Protein AF-A0A5Q0TPZ2-F1 (afdb_monomer_lite)

Structure (mmCIF, N/CA/C/O backbone):
data_AF-A0A5Q0TPZ2-F1
#
_entry.id   AF-A0A5Q0TPZ2-F1
#
loop_
_atom_site.group_PDB
_atom_site.id
_atom_site.type_symbol
_atom_site.label_atom_id
_atom_site.label_alt_id
_atom_site.label_comp_id
_atom_site.label_asym_id
_atom_site.label_entity_id
_atom_site.label_seq_id
_atom_site.pdbx_PDB_ins_code
_atom_site.Cartn_x
_atom_site.Cartn_y
_atom_site.Cartn_z
_atom_site.occupancy
_atom_site.B_iso_or_equiv
_atom_site.auth_seq_id
_atom_site.auth_comp_id
_atom_site.auth_asym_id
_atom_site.auth_atom_id
_atom_site.pdbx_PDB_model_num
ATOM 1 N N . MET A 1 1 ? -7.819 -16.135 11.100 1.00 39.69 1 MET A N 1
ATOM 2 C CA . MET A 1 1 ? -8.576 -15.811 9.875 1.00 39.69 1 MET A CA 1
ATOM 3 C C . MET A 1 1 ? -8.046 -14.478 9.386 1.00 39.69 1 MET A C 1
ATOM 5 O O . MET A 1 1 ? -8.177 -13.501 10.110 1.00 39.69 1 MET A O 1
ATOM 9 N N . VAL A 1 2 ? -7.329 -14.489 8.266 1.00 36.94 2 VAL A N 1
ATOM 10 C CA . VAL A 1 2 ? -6.719 -13.312 7.634 1.00 36.94 2 VAL A CA 1
ATOM 11 C C . VAL A 1 2 ? -7.562 -12.997 6.406 1.00 36.94 2 VAL A C 1
ATOM 13 O O . VAL A 1 2 ? -7.898 -13.921 5.666 1.00 36.94 2 VAL A O 1
ATOM 16 N N . THR A 1 3 ? -7.930 -11.733 6.218 1.00 39.34 3 THR A N 1
ATOM 17 C CA . THR A 1 3 ? -8.768 -11.300 5.095 1.00 39.34 3 THR A CA 1
ATOM 18 C C . THR A 1 3 ? -8.009 -10.240 4.309 1.00 39.34 3 THR A C 1
ATOM 20 O O . THR A 1 3 ? -7.680 -9.191 4.861 1.00 39.34 3 THR A O 1
ATOM 23 N N . ILE A 1 4 ? -7.736 -10.526 3.037 1.00 44.97 4 ILE A N 1
ATOM 24 C CA . ILE A 1 4 ? -7.199 -9.566 2.067 1.00 44.97 4 ILE A CA 1
ATOM 25 C C . ILE A 1 4 ? -8.404 -8.934 1.366 1.00 44.97 4 ILE A C 1
ATOM 27 O O . ILE A 1 4 ? -9.312 -9.652 0.944 1.00 44.97 4 ILE A O 1
ATOM 31 N N . LEU A 1 5 ? -8.451 -7.605 1.319 1.00 46.56 5 LEU A N 1
ATOM 32 C CA . LEU A 1 5 ? -9.522 -6.848 0.673 1.00 46.56 5 LEU A CA 1
ATOM 33 C C . LEU A 1 5 ? -8.916 -5.977 -0.425 1.00 46.56 5 LEU A C 1
ATOM 35 O O . LEU A 1 5 ? -8.008 -5.194 -0.157 1.00 46.56 5 LEU A O 1
ATOM 39 N N . GLU A 1 6 ? -9.456 -6.081 -1.633 1.00 40.62 6 GLU A N 1
ATOM 40 C CA . GLU A 1 6 ? -9.180 -5.147 -2.721 1.00 40.62 6 GLU A CA 1
ATOM 41 C C . GLU A 1 6 ? -9.975 -3.857 -2.464 1.00 40.62 6 GLU A C 1
ATOM 43 O O . GLU A 1 6 ? -11.199 -3.886 -2.278 1.00 40.62 6 GLU A O 1
ATOM 48 N N . LEU A 1 7 ? -9.285 -2.720 -2.358 1.00 42.84 7 LEU A N 1
ATOM 49 C CA . LEU A 1 7 ? -9.897 -1.464 -1.930 1.00 42.84 7 LEU A CA 1
ATOM 50 C C . LEU A 1 7 ? -10.165 -0.567 -3.139 1.00 42.84 7 LEU A C 1
ATOM 52 O O . LEU A 1 7 ? -9.405 0.342 -3.449 1.00 42.84 7 LEU A O 1
ATOM 56 N N . VAL A 1 8 ? -11.304 -0.789 -3.796 1.00 37.25 8 VAL A N 1
ATOM 57 C CA . VAL A 1 8 ? -11.789 0.099 -4.860 1.00 37.25 8 VAL A CA 1
ATOM 58 C C . VAL A 1 8 ? -12.251 1.424 -4.239 1.00 37.25 8 VAL A C 1
ATOM 60 O O . VAL A 1 8 ? -13.393 1.559 -3.788 1.00 37.25 8 VAL A O 1
ATOM 63 N N . VAL A 1 9 ? -11.381 2.439 -4.216 1.00 39.09 9 VAL A N 1
ATOM 64 C CA . VAL A 1 9 ? -11.763 3.811 -3.839 1.00 39.09 9 VAL A CA 1
ATOM 65 C C . VAL A 1 9 ? -12.557 4.427 -4.991 1.00 39.09 9 VAL A C 1
ATOM 67 O O . VAL A 1 9 ? -12.039 5.161 -5.831 1.00 39.09 9 VAL A O 1
ATOM 70 N N . ARG A 1 10 ? -13.862 4.138 -5.052 1.00 33.19 10 ARG A N 1
ATOM 71 C CA . ARG A 1 10 ? -14.763 4.869 -5.949 1.00 33.19 10 ARG A CA 1
ATOM 72 C C . ARG A 1 10 ? -14.793 6.338 -5.543 1.00 33.19 10 ARG A C 1
ATOM 74 O O . ARG A 1 10 ? -15.030 6.684 -4.387 1.00 33.19 10 ARG A O 1
ATOM 81 N N . ARG A 1 11 ? -14.612 7.211 -6.533 1.00 34.47 11 ARG A N 1
ATOM 82 C CA . ARG A 1 11 ? -14.741 8.670 -6.441 1.00 34.47 11 ARG A CA 1
ATOM 83 C C . ARG A 1 11 ? -16.215 9.068 -6.229 1.00 34.47 11 ARG A C 1
ATOM 85 O O . ARG A 1 11 ? -16.802 9.762 -7.050 1.00 34.47 11 ARG A O 1
ATOM 92 N N . GLU A 1 12 ? -16.841 8.628 -5.140 1.00 35.38 12 GLU A N 1
ATO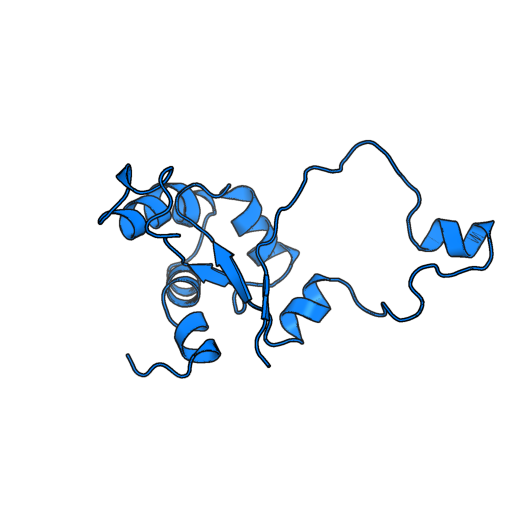M 93 C CA . GLU A 1 12 ? -18.196 9.033 -4.745 1.00 35.38 12 GLU A CA 1
ATOM 94 C C . GLU A 1 12 ? -18.148 10.398 -4.051 1.00 35.38 12 GLU A C 1
ATOM 96 O O . GLU A 1 12 ? -18.298 10.524 -2.840 1.00 35.38 12 GLU A O 1
ATOM 101 N N . SER A 1 13 ? -17.886 11.459 -4.814 1.00 34.81 13 SER A N 1
ATOM 102 C CA . SER A 1 13 ? -17.834 12.821 -4.268 1.00 34.81 13 SER A CA 1
ATOM 103 C C . SER A 1 13 ? -18.999 13.715 -4.686 1.00 34.81 13 SER A C 1
ATOM 105 O O . SER A 1 13 ? -18.905 14.929 -4.500 1.00 34.81 13 SER A O 1
ATOM 107 N N . ARG A 1 14 ? -20.113 13.178 -5.219 1.00 34.28 14 ARG A N 1
ATOM 108 C CA . ARG A 1 14 ? -21.220 14.049 -5.672 1.00 34.28 14 ARG A CA 1
ATOM 109 C C . ARG A 1 14 ? -22.656 13.729 -5.254 1.00 34.28 14 ARG A C 1
ATOM 111 O O . ARG A 1 14 ? -23.411 14.690 -5.174 1.00 34.28 14 ARG A O 1
ATOM 118 N N . GLU A 1 15 ? -23.055 12.512 -4.881 1.00 36.91 15 GLU A N 1
ATOM 119 C CA . GLU A 1 15 ? -24.495 12.243 -4.663 1.00 36.91 15 GLU A CA 1
ATOM 120 C C . GLU A 1 15 ? -24.801 11.312 -3.478 1.00 36.91 15 GLU A C 1
ATOM 122 O O . GLU A 1 15 ? -25.185 10.167 -3.660 1.00 36.91 15 GLU A O 1
ATOM 127 N N . ASN A 1 16 ? -24.631 11.807 -2.245 1.00 41.28 16 ASN A N 1
ATOM 128 C CA . ASN A 1 16 ? -25.581 11.637 -1.125 1.00 41.28 16 ASN A CA 1
ATOM 129 C C . ASN A 1 16 ? -24.961 12.153 0.182 1.00 41.28 16 ASN A C 1
ATOM 131 O O . ASN A 1 16 ? -24.250 11.452 0.899 1.00 41.28 16 ASN A O 1
ATOM 135 N N . LYS A 1 17 ? -25.254 13.412 0.519 1.00 41.22 17 LYS A N 1
ATOM 136 C CA . LYS A 1 17 ? -24.828 14.062 1.770 1.00 41.22 17 LYS A CA 1
ATOM 137 C C . LYS A 1 17 ? -25.752 13.725 2.946 1.00 41.22 17 LYS A C 1
ATOM 139 O O . LYS A 1 17 ? -26.201 14.624 3.651 1.00 41.22 17 LYS A O 1
ATOM 144 N N . LEU A 1 18 ? -26.021 12.451 3.197 1.00 48.06 18 LEU A N 1
ATOM 145 C CA . LEU A 1 18 ? -26.577 12.042 4.486 1.00 48.06 18 LEU A CA 1
ATOM 146 C C . LEU A 1 18 ? -25.486 11.296 5.250 1.00 48.06 18 LEU A C 1
ATOM 148 O O . LEU A 1 18 ? -25.293 10.094 5.092 1.00 48.06 18 LEU A O 1
ATOM 152 N N . ASN A 1 19 ? -24.708 12.035 6.045 1.00 60.97 19 ASN A N 1
ATOM 153 C CA . ASN A 1 19 ? -23.729 11.421 6.939 1.00 60.97 19 ASN A CA 1
ATOM 154 C C . ASN A 1 19 ? -24.453 10.783 8.148 1.00 60.97 19 ASN A C 1
ATOM 156 O O . ASN A 1 19 ? -25.600 11.114 8.450 1.00 60.97 19 ASN A O 1
ATOM 160 N N . LYS A 1 20 ? -23.781 9.900 8.890 1.00 58.47 20 LYS A N 1
ATOM 161 C CA . LYS A 1 20 ? -24.321 9.245 10.100 1.00 58.47 20 LYS A CA 1
ATOM 162 C C . LYS A 1 20 ? -24.963 10.220 11.109 1.00 58.47 20 LYS A C 1
ATOM 164 O O . LYS A 1 20 ? -25.961 9.880 11.737 1.00 58.47 20 LYS A O 1
ATOM 169 N N . LYS A 1 21 ? -24.430 11.444 11.219 1.00 57.25 21 LYS A N 1
ATOM 170 C CA . LYS A 1 21 ? -24.964 12.517 12.074 1.00 57.25 21 LYS A CA 1
ATOM 171 C C . LYS A 1 21 ? -26.365 12.952 11.624 1.00 57.25 21 LYS A C 1
ATOM 173 O O . LYS A 1 21 ? -27.242 13.085 12.463 1.00 57.25 21 LYS A O 1
ATOM 178 N N . SER A 1 22 ? -26.605 13.063 10.317 1.00 59.38 22 SER A N 1
ATOM 179 C CA . SER A 1 22 ? -27.918 13.438 9.770 1.00 59.38 22 SER A CA 1
ATOM 180 C C . SER A 1 22 ? -29.017 12.396 10.021 1.00 59.38 22 SER A C 1
ATOM 182 O O . SER A 1 22 ? -30.140 12.772 10.336 1.00 59.38 22 SER A O 1
ATOM 184 N N . TYR A 1 23 ? -28.709 11.094 9.964 1.00 58.75 23 TYR A N 1
ATOM 185 C CA . TYR A 1 23 ? -29.684 10.037 10.277 1.00 58.75 23 TYR A CA 1
ATOM 186 C C . TYR A 1 23 ? -30.070 10.030 11.761 1.00 58.75 23 TYR A C 1
ATOM 188 O O . TYR A 1 23 ? -31.249 9.925 12.098 1.00 58.75 23 TYR A O 1
ATOM 196 N N . LEU A 1 24 ? -29.083 10.211 12.641 1.00 58.97 24 LEU A N 1
ATOM 197 C CA . LEU A 1 24 ? -29.306 10.324 14.081 1.00 58.97 24 LEU A CA 1
ATOM 198 C C . LEU A 1 24 ? -30.105 11.581 14.447 1.00 58.97 24 LEU A C 1
ATOM 200 O O . LEU A 1 24 ? -31.014 11.497 15.266 1.00 58.97 24 LEU A O 1
ATOM 204 N N . GLU A 1 25 ? -29.799 12.724 13.831 1.00 61.06 25 GLU A N 1
ATOM 205 C CA . GLU A 1 25 ? -30.474 13.999 14.110 1.00 61.06 25 GLU A CA 1
ATOM 206 C C . GLU A 1 25 ? -31.905 14.054 13.558 1.00 61.06 25 GLU A C 1
ATOM 208 O O . GLU A 1 25 ? -32.782 14.613 14.210 1.00 61.06 25 GLU A O 1
ATOM 213 N N . VAL A 1 26 ? -32.156 13.480 12.375 1.00 67.31 26 VAL A N 1
ATOM 214 C CA . VAL A 1 26 ? -33.461 13.581 11.696 1.00 67.31 26 VAL A CA 1
ATOM 215 C C . VAL A 1 26 ? -34.398 12.430 12.056 1.00 67.31 26 VAL A C 1
ATOM 217 O O . VAL A 1 26 ? -35.598 12.64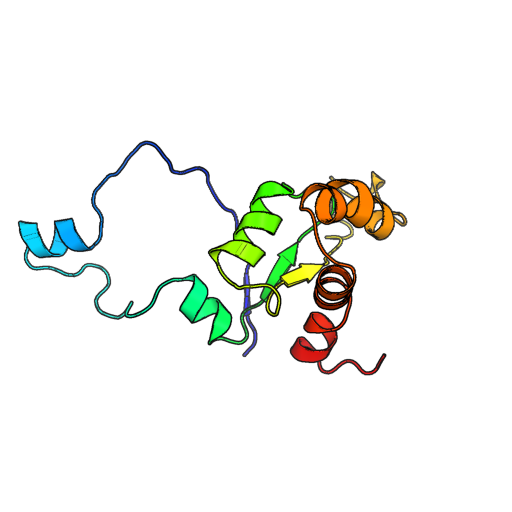4 12.200 1.00 67.31 26 VAL A O 1
ATOM 220 N N . LEU A 1 27 ? -33.875 11.208 12.189 1.00 69.44 27 LEU A N 1
ATOM 221 C CA . LEU A 1 27 ? -34.691 10.003 12.371 1.00 69.44 27 LEU A CA 1
ATOM 222 C C . LEU A 1 27 ? -34.514 9.354 13.747 1.00 69.44 27 LEU A C 1
ATOM 224 O O . LEU A 1 27 ? -35.259 8.435 14.071 1.00 69.44 27 LEU A O 1
ATOM 228 N N . GLY A 1 28 ? -33.541 9.793 14.556 1.00 69.25 28 GLY A N 1
ATOM 229 C CA . GLY A 1 28 ? -33.235 9.166 15.847 1.00 69.25 28 GLY A CA 1
ATOM 230 C C . GLY A 1 28 ? -32.664 7.748 15.725 1.00 69.25 28 GLY A C 1
ATOM 231 O O . GLY A 1 28 ? -32.613 7.017 16.712 1.00 69.25 28 GLY A O 1
ATOM 232 N N . ILE A 1 29 ? -32.245 7.344 14.522 1.00 67.00 29 ILE A N 1
ATOM 233 C CA . ILE A 1 29 ? -31.765 5.996 14.207 1.00 67.00 29 ILE A CA 1
ATOM 234 C C . ILE A 1 29 ? -30.307 6.102 13.754 1.00 67.00 29 ILE A C 1
ATOM 236 O O . ILE A 1 29 ? -29.988 6.851 12.832 1.00 67.00 29 ILE A O 1
ATOM 240 N N . ASP A 1 30 ? -29.420 5.324 14.379 1.00 69.88 30 ASP A N 1
ATOM 241 C CA . ASP A 1 30 ? -28.091 5.043 13.831 1.00 69.88 30 ASP A CA 1
ATOM 242 C C . ASP A 1 30 ? -28.211 3.838 12.886 1.00 69.88 30 ASP A C 1
ATOM 244 O O . ASP A 1 30 ? -28.436 2.730 13.376 1.00 69.88 30 ASP A O 1
ATOM 248 N N . PRO A 1 31 ? -28.079 4.006 11.556 1.00 67.38 31 PRO A N 1
ATOM 249 C CA . PRO A 1 31 ? -28.161 2.885 10.619 1.00 67.38 31 PRO A CA 1
ATOM 250 C C . PRO A 1 31 ? -26.999 1.892 10.781 1.00 67.38 31 PRO A C 1
ATOM 252 O O . PRO A 1 31 ? -27.093 0.757 10.322 1.00 67.38 31 PRO A O 1
ATOM 255 N N . TYR A 1 32 ? -25.917 2.288 11.463 1.00 75.25 32 TYR A N 1
ATOM 256 C CA . TYR A 1 32 ? -24.729 1.465 11.680 1.00 75.25 32 TYR A CA 1
ATOM 257 C C . TYR A 1 32 ? -24.316 1.486 13.160 1.00 75.25 32 TYR A C 1
ATOM 259 O O . TYR A 1 32 ? -23.224 1.964 13.499 1.00 75.25 32 TYR A O 1
ATOM 267 N N . PRO A 1 33 ? -25.157 0.957 14.070 1.00 75.25 33 PRO A N 1
ATOM 268 C CA . PRO A 1 33 ? -24.968 1.113 15.511 1.00 75.25 33 PRO A CA 1
ATOM 269 C C . PRO A 1 33 ? -23.725 0.383 16.025 1.00 75.25 33 PRO A C 1
ATOM 271 O O . PRO A 1 33 ? -23.174 0.763 17.058 1.00 75.25 33 PRO A O 1
ATOM 274 N N . TYR A 1 34 ? -23.246 -0.630 15.301 1.00 81.19 34 TYR A N 1
ATOM 275 C CA . TYR A 1 34 ? -22.062 -1.416 15.657 1.00 81.19 34 TYR A CA 1
ATOM 276 C C . TYR A 1 34 ? -20.755 -0.853 15.081 1.00 81.19 34 TYR A C 1
ATOM 278 O O . TYR A 1 34 ? -19.676 -1.252 15.515 1.00 81.19 34 TYR A O 1
ATOM 286 N N . VAL A 1 35 ? -20.829 0.107 14.153 1.00 79.81 35 VAL A N 1
ATOM 287 C CA . VAL A 1 35 ? -19.652 0.787 13.601 1.00 79.81 35 VAL A CA 1
ATOM 288 C C . VAL A 1 35 ? -19.288 1.937 14.536 1.00 79.81 35 VAL A C 1
ATOM 290 O O . VAL A 1 35 ? -19.950 2.982 14.565 1.00 79.81 35 VAL A O 1
ATOM 293 N N . LYS A 1 36 ? -18.263 1.700 15.357 1.00 80.88 36 LYS A N 1
ATOM 294 C CA . LYS A 1 36 ? -17.816 2.605 16.430 1.00 80.88 36 LYS A CA 1
ATOM 295 C C . LYS A 1 36 ? -16.530 3.363 16.102 1.00 80.88 36 LYS A C 1
ATOM 297 O O . LYS A 1 36 ? -16.201 4.301 16.817 1.00 80.88 36 LYS A O 1
ATOM 302 N N . LYS A 1 37 ? -15.820 2.945 15.056 1.00 75.81 37 LYS A N 1
ATOM 303 C CA . LYS A 1 37 ? -14.531 3.488 14.618 1.00 75.81 37 LYS A CA 1
ATOM 304 C C . LYS A 1 37 ? -14.583 3.861 13.135 1.00 75.81 37 LYS A C 1
ATOM 306 O O . LYS A 1 37 ? -15.494 3.434 12.421 1.00 75.81 37 LYS A O 1
ATOM 311 N N . LEU A 1 38 ? -13.617 4.643 12.668 1.00 73.81 38 LEU A N 1
ATOM 312 C CA . LEU A 1 38 ? -13.393 4.879 11.244 1.00 73.81 38 LEU A CA 1
ATOM 313 C C . LEU A 1 38 ? -12.939 3.585 10.554 1.00 73.81 38 LEU A C 1
ATOM 315 O O . LEU A 1 38 ? -12.344 2.707 11.177 1.00 73.81 38 LEU A O 1
ATOM 319 N N . ALA A 1 39 ? -13.184 3.472 9.247 1.00 75.06 39 ALA A N 1
ATOM 320 C CA . ALA A 1 39 ? -12.770 2.298 8.473 1.00 75.06 39 ALA A CA 1
ATOM 321 C C . ALA A 1 39 ? -11.255 2.039 8.576 1.00 75.06 39 ALA A C 1
ATOM 323 O O . ALA A 1 39 ? -10.846 0.910 8.825 1.00 75.06 39 ALA A O 1
ATOM 324 N N . SER A 1 40 ? -10.428 3.087 8.493 1.00 71.88 40 SER A N 1
ATOM 325 C CA . SER A 1 40 ? -8.970 2.990 8.659 1.00 71.88 40 SER A CA 1
ATOM 326 C C . SER A 1 40 ? -8.551 2.479 10.039 1.00 71.88 40 SER A C 1
ATOM 328 O O . SER A 1 40 ? -7.570 1.755 10.156 1.00 71.88 40 SER A O 1
ATOM 330 N N . GLU A 1 41 ? -9.305 2.795 11.092 1.00 78.31 41 GLU A N 1
ATOM 331 C CA . GLU A 1 41 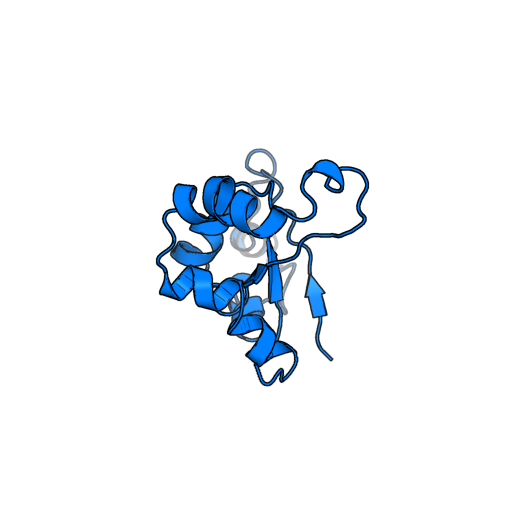? -9.036 2.293 12.443 1.00 78.31 41 GLU A CA 1
ATOM 332 C C . GLU A 1 41 ? -9.376 0.805 12.577 1.00 78.31 41 GLU A C 1
ATOM 334 O O . GLU A 1 41 ? -8.727 0.096 13.342 1.00 78.31 41 GLU A O 1
ATOM 339 N N . TYR A 1 42 ? -10.375 0.315 11.838 1.00 79.94 42 TYR A N 1
ATOM 340 C CA . TYR A 1 42 ? -10.637 -1.121 11.746 1.00 79.94 42 TYR A CA 1
ATOM 341 C C . TYR A 1 42 ? -9.579 -1.843 10.915 1.00 79.94 42 TYR A C 1
ATOM 343 O O . TYR A 1 42 ? -9.180 -2.934 11.307 1.00 79.94 42 TYR A O 1
ATOM 351 N N . ILE A 1 43 ? -9.097 -1.242 9.823 1.00 76.31 43 ILE A N 1
ATOM 352 C CA . ILE A 1 43 ? -8.012 -1.811 9.009 1.00 76.31 43 ILE A CA 1
ATOM 353 C C . ILE A 1 43 ? -6.717 -1.888 9.822 1.00 76.31 43 ILE A C 1
ATOM 355 O O . ILE A 1 43 ? -6.077 -2.925 9.826 1.00 76.31 43 ILE A O 1
ATOM 359 N N . ASN A 1 44 ? -6.377 -0.842 10.578 1.00 78.00 44 ASN A N 1
ATOM 360 C CA . ASN A 1 44 ? -5.195 -0.846 11.443 1.00 78.00 44 ASN A CA 1
ATOM 361 C C . ASN A 1 44 ? -5.314 -1.819 12.629 1.00 78.00 44 ASN A C 1
ATOM 363 O O . ASN A 1 44 ? -4.306 -2.335 13.104 1.00 78.00 44 ASN A O 1
ATOM 367 N N . ALA A 1 45 ? -6.525 -2.038 13.156 1.00 76.19 45 ALA A N 1
ATOM 368 C CA . ALA A 1 45 ? -6.743 -2.904 14.318 1.00 76.19 45 ALA A CA 1
ATOM 369 C C . ALA A 1 45 ? -6.984 -4.378 13.955 1.00 76.19 45 ALA A C 1
ATOM 371 O O . ALA A 1 45 ? -6.749 -5.258 14.782 1.00 76.19 45 ALA A O 1
ATOM 372 N N . GLY A 1 46 ? -7.519 -4.651 12.766 1.00 64.44 46 GLY A N 1
ATOM 373 C CA . GLY A 1 46 ? -7.640 -5.995 12.219 1.00 64.44 46 GLY A CA 1
ATOM 374 C C . GLY A 1 46 ? -6.367 -6.349 11.464 1.00 64.44 46 GLY A C 1
ATOM 375 O O . GLY A 1 46 ? -5.736 -5.478 10.889 1.00 64.44 46 GLY A O 1
ATOM 376 N N . ASN A 1 47 ? -5.988 -7.623 11.408 1.00 71.56 47 ASN A N 1
ATOM 377 C CA . ASN A 1 47 ? -4.950 -8.090 10.477 1.00 71.56 47 ASN A CA 1
ATOM 378 C C . ASN A 1 47 ? -5.476 -8.035 9.026 1.00 71.56 47 ASN A C 1
ATOM 380 O O . ASN A 1 47 ? -5.615 -9.067 8.369 1.00 71.56 47 ASN A O 1
ATOM 384 N N . ILE A 1 48 ? -5.870 -6.847 8.574 1.00 83.81 48 ILE A N 1
ATOM 385 C CA . ILE A 1 48 ? -6.423 -6.557 7.261 1.00 83.81 48 ILE A CA 1
ATOM 386 C C . ILE A 1 48 ? -5.327 -5.850 6.485 1.00 83.81 48 ILE A C 1
ATOM 388 O O . ILE A 1 48 ? -4.804 -4.828 6.928 1.00 83.81 48 ILE A O 1
ATOM 392 N N . PHE A 1 49 ? -4.998 -6.411 5.332 1.00 89.62 49 PHE A N 1
ATOM 393 C CA . PHE A 1 49 ? -4.010 -5.858 4.424 1.00 89.62 49 PHE A CA 1
ATOM 394 C C . PHE A 1 49 ? -4.672 -5.569 3.082 1.00 89.62 49 PHE A C 1
ATOM 396 O O . PHE A 1 49 ? -5.609 -6.266 2.678 1.00 89.62 49 PHE A O 1
ATOM 403 N N . ILE A 1 50 ? -4.179 -4.530 2.423 1.00 89.56 50 ILE A N 1
ATOM 404 C CA . ILE A 1 50 ? -4.585 -4.112 1.087 1.00 89.56 50 ILE A CA 1
ATOM 405 C C . ILE A 1 50 ? -3.406 -4.281 0.140 1.00 89.56 50 ILE A C 1
ATOM 407 O O . ILE A 1 50 ? -2.257 -4.075 0.535 1.00 89.56 50 ILE A O 1
ATOM 411 N N . THR A 1 51 ? -3.687 -4.674 -1.093 1.00 92.62 51 THR A N 1
ATOM 412 C CA . THR A 1 51 ? -2.681 -4.748 -2.148 1.00 92.62 51 THR A CA 1
ATOM 413 C C . THR A 1 51 ? -2.589 -3.420 -2.892 1.00 92.62 51 THR A C 1
ATOM 415 O O . THR A 1 51 ? -3.545 -2.646 -2.913 1.00 92.62 51 THR A O 1
ATOM 418 N N . VAL A 1 52 ? -1.410 -3.149 -3.441 1.00 93.00 52 VAL A N 1
ATOM 419 C CA . VAL A 1 52 ? -1.148 -2.084 -4.407 1.00 93.00 52 VAL A CA 1
ATOM 420 C C . VAL A 1 52 ? -0.397 -2.678 -5.590 1.00 93.00 52 VAL A C 1
ATOM 422 O O . VAL A 1 52 ? 0.470 -3.541 -5.401 1.00 93.00 52 VAL A O 1
ATOM 425 N N . GLU A 1 53 ? -0.731 -2.215 -6.785 1.00 91.06 53 GLU A N 1
ATOM 426 C CA . GLU A 1 53 ? -0.270 -2.776 -8.052 1.00 91.06 53 GLU A CA 1
ATOM 427 C C . GLU A 1 53 ? 0.478 -1.739 -8.899 1.00 91.06 53 GLU A C 1
ATOM 429 O O . GLU A 1 53 ? 0.734 -0.607 -8.482 1.00 91.06 53 GLU A O 1
ATOM 434 N N . THR A 1 54 ? 0.931 -2.155 -10.080 1.00 89.88 54 THR A N 1
ATOM 435 C CA . THR A 1 54 ? 1.816 -1.371 -10.955 1.00 89.88 54 THR A CA 1
ATOM 436 C C . THR A 1 54 ? 1.170 -0.169 -11.638 1.00 89.88 54 THR A C 1
ATOM 438 O O . THR A 1 54 ? 1.886 0.735 -12.078 1.00 89.88 54 THR A O 1
ATOM 441 N N . ASP A 1 55 ? -0.151 -0.158 -11.756 1.00 86.81 55 ASP A N 1
ATOM 442 C CA . ASP A 1 55 ? -0.943 0.858 -12.452 1.00 86.81 55 ASP A CA 1
ATOM 443 C C . ASP A 1 55 ? -1.863 1.654 -11.509 1.00 86.81 55 ASP A C 1
ATOM 445 O O . ASP A 1 55 ? -2.630 2.510 -11.961 1.00 86.81 55 ASP A O 1
ATOM 449 N N . ASP A 1 56 ? -1.740 1.429 -10.198 1.00 90.00 56 ASP A N 1
ATOM 450 C CA . ASP A 1 56 ? -2.491 2.154 -9.181 1.00 90.00 56 ASP A CA 1
ATOM 451 C C . ASP A 1 56 ? -2.161 3.653 -9.159 1.00 90.00 56 ASP A C 1
ATOM 453 O O . ASP A 1 56 ? -1.024 4.089 -9.360 1.00 90.00 56 ASP A O 1
ATOM 457 N N . ASP A 1 57 ? -3.170 4.469 -8.841 1.00 92.88 57 ASP A N 1
ATOM 458 C CA . ASP A 1 57 ? -3.015 5.922 -8.752 1.00 92.88 57 ASP A CA 1
ATOM 459 C C . ASP A 1 57 ? -2.086 6.299 -7.571 1.00 92.88 57 ASP A C 1
ATOM 461 O O . ASP A 1 57 ? -2.422 6.047 -6.402 1.00 92.88 57 ASP A O 1
ATOM 465 N N . PRO A 1 58 ? -0.948 6.976 -7.823 1.00 94.31 58 PRO A N 1
ATOM 466 C CA . PRO A 1 58 ? -0.015 7.392 -6.776 1.00 94.31 58 PRO A CA 1
ATOM 467 C C . PRO A 1 58 ? -0.655 8.270 -5.693 1.00 94.31 58 PRO A C 1
ATOM 469 O O . PRO A 1 58 ? -0.224 8.254 -4.534 1.00 94.31 58 PRO A O 1
ATOM 472 N N . ASP A 1 59 ? -1.683 9.052 -6.039 1.00 92.94 59 ASP A N 1
ATOM 473 C CA . ASP A 1 59 ? -2.383 9.905 -5.080 1.00 92.94 59 ASP A CA 1
ATOM 474 C C . ASP A 1 59 ? -3.211 9.081 -4.083 1.00 92.94 59 ASP A C 1
ATOM 476 O O . ASP A 1 59 ? -3.336 9.481 -2.918 1.00 92.94 59 ASP A O 1
ATOM 480 N N . LEU A 1 60 ? -3.727 7.913 -4.489 1.00 90.56 60 LEU A N 1
ATOM 481 C CA . LEU A 1 60 ? -4.417 6.986 -3.587 1.00 90.56 60 LEU A CA 1
ATOM 482 C C . LEU A 1 60 ? -3.441 6.367 -2.589 1.00 90.56 60 LEU A C 1
ATOM 484 O O . LEU A 1 60 ? -3.724 6.356 -1.388 1.00 90.56 60 LEU A O 1
ATOM 488 N N . LEU A 1 61 ? -2.265 5.939 -3.052 1.00 94.12 61 LEU A N 1
ATOM 489 C CA . LEU A 1 61 ? -1.230 5.403 -2.169 1.00 94.12 61 LEU A CA 1
ATOM 490 C C . LEU A 1 61 ? -0.748 6.464 -1.168 1.00 94.12 61 LEU A C 1
ATOM 492 O O . LEU A 1 61 ? -0.649 6.211 0.039 1.00 94.12 61 LEU A O 1
ATOM 496 N N . ARG A 1 62 ? -0.544 7.702 -1.640 1.00 93.94 62 ARG A N 1
ATOM 497 C CA . ARG A 1 62 ? -0.194 8.844 -0.785 1.00 93.94 62 ARG A CA 1
ATOM 498 C C . ARG A 1 62 ? -1.281 9.134 0.252 1.00 93.94 62 ARG A C 1
ATOM 500 O O . ARG A 1 62 ? -0.960 9.429 1.406 1.00 93.94 62 ARG A O 1
ATOM 507 N N . LEU A 1 63 ? -2.559 9.064 -0.129 1.00 91.75 63 LEU A N 1
ATOM 508 C CA . LEU A 1 63 ? -3.694 9.224 0.784 1.00 91.75 63 LEU A CA 1
ATOM 509 C C . LEU A 1 63 ? -3.708 8.118 1.851 1.00 91.75 63 LEU A C 1
ATOM 511 O O . LEU A 1 63 ? -3.834 8.421 3.040 1.00 91.75 63 LEU A O 1
ATOM 515 N N . ALA A 1 64 ? -3.555 6.856 1.444 1.00 90.12 64 ALA A N 1
ATOM 516 C CA . ALA A 1 64 ? -3.579 5.704 2.342 1.00 90.12 64 ALA A CA 1
ATOM 517 C C . ALA A 1 64 ? -2.504 5.810 3.434 1.00 90.12 64 ALA A C 1
ATOM 519 O O . ALA A 1 64 ? -2.782 5.613 4.619 1.00 90.12 64 ALA A O 1
ATOM 520 N N . ILE A 1 65 ? -1.294 6.219 3.058 1.00 91.06 65 ILE A N 1
ATOM 521 C CA . ILE A 1 65 ? -0.184 6.379 3.997 1.00 91.06 65 ILE A CA 1
ATOM 522 C C . ILE A 1 65 ? -0.373 7.630 4.860 1.00 91.06 65 ILE A C 1
ATOM 524 O O . ILE A 1 65 ? -0.432 7.534 6.083 1.00 91.06 65 ILE A O 1
ATOM 528 N N . ASN A 1 66 ? -0.537 8.806 4.249 1.00 89.31 66 ASN A N 1
ATOM 529 C CA . ASN A 1 66 ? -0.444 10.072 4.984 1.00 89.31 66 ASN A CA 1
ATOM 530 C C . ASN A 1 66 ? -1.732 10.477 5.709 1.00 89.31 66 ASN A C 1
ATOM 532 O O . ASN A 1 66 ? -1.683 11.247 6.669 1.00 89.31 66 ASN A O 1
ATOM 536 N N . LYS A 1 67 ? -2.899 10.038 5.225 1.00 86.00 67 LYS A N 1
ATOM 537 C CA . LYS A 1 67 ? -4.199 10.396 5.816 1.00 86.00 67 LYS A CA 1
ATOM 538 C C . LYS A 1 67 ? -4.831 9.252 6.585 1.00 86.00 67 LYS A C 1
ATOM 540 O O . LYS A 1 67 ? -5.485 9.518 7.590 1.00 86.00 67 LYS A O 1
ATOM 545 N N . LEU A 1 68 ? -4.661 8.016 6.122 1.00 84.94 68 LEU A N 1
ATOM 546 C CA . LEU A 1 68 ? -5.284 6.849 6.747 1.00 84.94 68 LEU A CA 1
ATOM 547 C C . LEU A 1 68 ? -4.324 6.068 7.656 1.00 84.94 68 LEU A C 1
ATOM 549 O O . LEU A 1 68 ? -4.791 5.215 8.409 1.00 84.94 68 LEU A O 1
ATOM 553 N N . ASN A 1 69 ? -3.028 6.406 7.646 1.00 89.56 69 ASN A N 1
ATOM 554 C CA . ASN A 1 69 ? -1.991 5.771 8.460 1.00 89.56 69 ASN A CA 1
ATOM 555 C C . ASN A 1 69 ? -1.947 4.247 8.256 1.00 89.56 69 ASN A C 1
ATOM 557 O O . ASN A 1 69 ? -1.916 3.499 9.228 1.00 89.56 69 ASN A O 1
ATOM 561 N N . LEU A 1 70 ? -2.005 3.801 6.995 1.00 90.81 70 LEU A N 1
ATOM 562 C CA . LEU A 1 70 ? -2.071 2.383 6.611 1.00 90.81 70 LEU A CA 1
ATOM 563 C C . LEU A 1 70 ? -0.727 1.810 6.135 1.00 90.81 70 LEU A C 1
ATOM 565 O O . LEU A 1 70 ? -0.695 0.748 5.526 1.00 90.81 70 LEU A O 1
ATOM 569 N N . GLU A 1 71 ? 0.400 2.482 6.384 1.00 93.19 71 GLU A N 1
ATOM 570 C CA . GLU A 1 71 ? 1.707 2.056 5.849 1.00 93.19 71 GLU A CA 1
ATOM 571 C C . GLU A 1 71 ? 2.145 0.639 6.264 1.00 93.19 71 GLU A C 1
ATOM 573 O O . GLU A 1 71 ? 2.921 0.013 5.547 1.00 93.19 71 GLU A O 1
ATOM 578 N N . ASN A 1 72 ? 1.640 0.117 7.387 1.00 93.00 72 ASN A N 1
ATOM 579 C CA . ASN A 1 72 ? 1.942 -1.237 7.873 1.00 93.00 72 ASN A CA 1
ATOM 580 C C . ASN A 1 72 ? 0.923 -2.288 7.390 1.00 93.00 72 ASN A C 1
ATOM 582 O O . ASN A 1 72 ? 0.961 -3.435 7.822 1.00 93.00 72 ASN A O 1
ATOM 586 N N . ASN A 1 73 ? -0.018 -1.890 6.531 1.00 93.31 73 ASN A N 1
ATOM 587 C CA . ASN A 1 73 ? -1.134 -2.709 6.064 1.00 93.31 73 ASN A CA 1
ATOM 588 C C . ASN A 1 73 ? -1.193 -2.779 4.529 1.00 93.31 73 ASN A C 1
ATOM 590 O O . ASN A 1 73 ? -2.169 -3.281 3.984 1.00 93.31 73 ASN A O 1
ATOM 594 N N . ILE A 1 74 ? -0.179 -2.268 3.826 1.00 93.88 74 ILE A N 1
ATOM 595 C CA . ILE A 1 74 ? -0.127 -2.238 2.357 1.00 93.88 74 ILE A CA 1
ATOM 596 C C . ILE A 1 74 ? 0.907 -3.251 1.865 1.00 93.88 74 ILE A C 1
ATOM 598 O O . ILE A 1 74 ? 2.034 -3.270 2.352 1.00 93.88 74 ILE A O 1
ATOM 602 N N . LEU A 1 75 ? 0.539 -4.074 0.893 1.00 95.00 75 LEU A N 1
ATOM 603 C CA . LEU A 1 75 ? 1.394 -5.077 0.263 1.00 95.00 75 LEU A CA 1
ATOM 604 C C . LEU A 1 75 ? 1.509 -4.769 -1.221 1.00 95.00 75 LEU A C 1
ATOM 606 O O . LEU A 1 75 ? 0.516 -4.411 -1.841 1.00 95.00 75 LEU A O 1
ATOM 610 N N . PHE A 1 76 ? 2.680 -4.966 -1.810 1.00 94.69 76 PHE A N 1
ATOM 611 C CA . PHE A 1 76 ? 2.772 -4.995 -3.264 1.00 94.69 76 PHE A CA 1
ATOM 612 C C . PHE A 1 76 ? 2.292 -6.342 -3.813 1.00 94.69 76 PHE A C 1
ATOM 614 O O . PHE A 1 76 ? 2.664 -7.397 -3.291 1.00 94.69 76 PHE A O 1
ATOM 621 N N . ALA A 1 77 ? 1.496 -6.303 -4.876 1.00 91.56 77 ALA A N 1
ATOM 622 C CA . ALA A 1 77 ? 1.100 -7.468 -5.652 1.00 91.56 77 ALA A CA 1
ATOM 623 C C . ALA A 1 77 ? 1.259 -7.171 -7.148 1.00 91.56 77 ALA A C 1
ATOM 625 O O . ALA A 1 77 ? 1.197 -6.024 -7.575 1.00 91.56 77 ALA A O 1
ATOM 626 N N . THR A 1 78 ? 1.499 -8.210 -7.945 1.00 88.62 78 THR A N 1
ATOM 627 C CA . THR A 1 78 ? 1.638 -8.078 -9.406 1.00 88.62 78 THR A CA 1
ATOM 628 C C . THR A 1 78 ? 0.374 -8.458 -10.170 1.00 88.62 78 THR A C 1
ATOM 630 O O . THR A 1 78 ? 0.393 -8.402 -11.394 1.00 88.62 78 THR A O 1
ATOM 633 N N . ASP A 1 79 ? -0.632 -8.979 -9.462 1.00 85.50 79 ASP A N 1
ATOM 634 C CA . ASP A 1 79 ? -1.817 -9.663 -9.997 1.00 85.50 79 ASP A CA 1
ATOM 635 C C . ASP A 1 79 ? -1.531 -10.627 -11.167 1.00 85.50 79 ASP A C 1
ATOM 637 O O . ASP A 1 79 ? -2.323 -10.827 -12.080 1.00 85.50 79 ASP A O 1
ATOM 641 N N . TYR A 1 80 ? -0.358 -11.265 -11.187 1.00 82.81 80 TYR A N 1
ATOM 642 C CA . TYR A 1 80 ? -0.014 -12.181 -12.274 1.00 82.81 80 TYR A CA 1
ATOM 643 C C . TYR A 1 80 ? -0.873 -13.461 -12.202 1.00 82.81 80 TYR A C 1
ATOM 645 O O . TYR A 1 80 ? -0.930 -14.079 -11.133 1.00 82.81 80 TYR A O 1
ATOM 653 N N . PRO A 1 81 ? -1.453 -13.962 -13.317 1.00 83.31 81 PRO A N 1
ATOM 654 C CA . PRO A 1 81 ? -1.257 -13.560 -14.716 1.00 83.31 81 PRO A CA 1
ATOM 655 C C . PRO A 1 81 ? -2.444 -12.778 -15.307 1.00 83.31 81 PRO A C 1
ATOM 657 O O . PRO A 1 81 ? -2.929 -13.123 -16.391 1.00 83.31 81 PRO A O 1
ATOM 660 N N . HIS A 1 82 ? -2.964 -11.772 -14.608 1.00 81.25 82 HIS A N 1
ATOM 661 C CA . HIS A 1 82 ? -4.062 -10.963 -15.114 1.00 81.25 82 HIS A CA 1
ATOM 662 C C . HIS A 1 82 ? -3.701 -10.366 -16.485 1.00 81.25 82 HIS A C 1
ATOM 664 O O . HIS A 1 82 ? -2.603 -9.855 -16.712 1.00 81.25 82 HIS A O 1
ATOM 670 N N . ILE A 1 83 ? -4.606 -10.528 -17.458 1.00 73.50 83 ILE A N 1
ATOM 671 C CA . ILE A 1 83 ? -4.300 -10.302 -18.884 1.00 73.50 83 ILE A CA 1
ATOM 672 C C . ILE A 1 83 ? -3.934 -8.838 -19.151 1.00 73.50 83 ILE A C 1
ATOM 674 O O . ILE A 1 83 ? -3.160 -8.571 -20.069 1.00 73.50 83 ILE A O 1
ATOM 678 N N . ALA A 1 84 ? -4.473 -7.905 -18.362 1.00 73.56 84 ALA A N 1
ATOM 679 C CA . ALA A 1 84 ? -4.150 -6.487 -18.488 1.00 73.56 84 ALA A CA 1
ATOM 680 C C . ALA A 1 84 ? -2.684 -6.182 -18.118 1.00 73.56 84 ALA A C 1
ATOM 682 O O . ALA A 1 84 ? -2.096 -5.276 -18.704 1.00 73.56 84 ALA A O 1
ATOM 683 N N . ASP A 1 85 ? -2.079 -6.996 -17.249 1.00 68.75 85 ASP A N 1
ATOM 684 C CA . ASP A 1 85 ? -0.807 -6.691 -16.579 1.00 68.75 85 ASP A CA 1
ATOM 685 C C . ASP A 1 85 ? 0.338 -7.607 -17.012 1.00 68.75 85 ASP A C 1
ATOM 687 O O . ASP A 1 85 ? 1.501 -7.401 -16.655 1.00 68.75 85 ASP A O 1
ATOM 691 N N . ILE A 1 86 ? 0.041 -8.596 -17.860 1.00 77.06 86 ILE A N 1
ATOM 692 C CA . ILE A 1 86 ? 1.033 -9.540 -18.383 1.00 77.06 86 ILE A CA 1
ATOM 693 C C . ILE A 1 86 ? 2.163 -8.845 -19.156 1.00 77.06 86 ILE A C 1
ATOM 695 O O . ILE A 1 86 ? 3.278 -9.361 -19.204 1.00 77.06 86 ILE A O 1
ATOM 699 N N . SER A 1 87 ? 1.904 -7.668 -19.739 1.00 79.38 87 SER A N 1
ATOM 700 C CA . SER A 1 87 ? 2.912 -6.876 -20.454 1.00 79.38 87 SER A CA 1
ATOM 701 C C . SER A 1 87 ? 3.976 -6.271 -19.544 1.00 79.38 87 SER A C 1
ATOM 703 O O . SER A 1 87 ? 5.036 -5.893 -20.034 1.00 79.38 87 SER A O 1
ATOM 705 N N . TYR A 1 88 ? 3.697 -6.159 -18.246 1.00 79.19 88 TYR A N 1
ATOM 706 C CA . TYR A 1 88 ? 4.627 -5.610 -17.265 1.00 79.19 88 TYR A CA 1
ATOM 707 C C . TYR A 1 88 ? 5.550 -6.670 -16.674 1.00 79.19 88 TYR A C 1
ATOM 709 O O . TYR A 1 88 ? 6.527 -6.315 -16.026 1.00 79.19 88 TYR A O 1
ATOM 717 N N . TYR A 1 89 ? 5.280 -7.957 -16.897 1.00 80.94 89 TYR A N 1
ATOM 718 C CA . TYR A 1 89 ? 6.106 -9.037 -16.376 1.00 80.94 89 TYR A CA 1
ATOM 719 C C . TYR A 1 89 ? 7.378 -9.238 -17.222 1.00 80.94 89 TYR A C 1
ATOM 721 O O . TYR A 1 89 ? 7.282 -9.316 -18.449 1.00 80.94 89 TYR A O 1
ATOM 729 N N . PRO A 1 90 ? 8.567 -9.408 -16.607 1.00 86.06 90 PRO A N 1
ATOM 730 C CA . PRO A 1 90 ? 8.845 -9.496 -15.164 1.00 86.06 90 PRO A CA 1
ATOM 731 C C . PRO A 1 90 ? 9.185 -8.153 -14.489 1.00 86.06 90 PRO A C 1
ATOM 733 O O . PRO A 1 90 ? 9.575 -8.128 -13.322 1.00 86.06 90 PRO A O 1
ATOM 736 N N . ASP A 1 91 ? 9.056 -7.039 -15.201 1.00 90.81 91 ASP A N 1
ATOM 737 C CA . ASP A 1 91 ? 9.495 -5.705 -14.787 1.00 90.81 91 ASP A CA 1
ATOM 738 C C . ASP A 1 91 ? 8.553 -4.989 -13.797 1.00 90.81 91 ASP A C 1
ATOM 740 O O . ASP A 1 91 ? 8.806 -3.832 -13.448 1.00 90.81 91 ASP A O 1
ATOM 744 N N . ASN A 1 92 ? 7.507 -5.658 -13.286 1.00 91.12 92 ASN A N 1
ATOM 745 C CA . ASN A 1 92 ? 6.488 -5.054 -12.418 1.00 91.12 92 ASN A CA 1
ATOM 746 C C . ASN A 1 92 ? 7.089 -4.271 -11.240 1.00 91.12 92 ASN A C 1
ATOM 748 O O . ASN A 1 92 ? 6.606 -3.200 -10.893 1.00 91.12 92 ASN A O 1
ATOM 752 N N . LEU A 1 93 ? 8.161 -4.780 -10.630 1.00 91.69 93 LEU A N 1
ATOM 753 C CA . LEU A 1 93 ? 8.796 -4.109 -9.497 1.00 91.69 93 LEU A CA 1
ATOM 754 C C . LEU A 1 93 ? 9.350 -2.727 -9.876 1.00 91.69 93 LEU A C 1
ATOM 756 O O . LEU A 1 93 ? 9.123 -1.750 -9.165 1.00 91.69 93 LEU A O 1
ATOM 760 N N . ASN A 1 94 ? 10.080 -2.652 -10.991 1.00 93.94 94 ASN A N 1
ATOM 761 C CA . ASN A 1 94 ? 10.684 -1.403 -11.451 1.00 93.94 94 ASN A CA 1
ATOM 762 C C . ASN A 1 94 ? 9.597 -0.422 -11.882 1.00 93.94 94 ASN A C 1
ATOM 764 O O . ASN A 1 94 ? 9.642 0.747 -11.505 1.00 93.94 94 ASN A O 1
ATOM 768 N N . ILE A 1 95 ? 8.584 -0.927 -12.589 1.00 93.06 95 ILE A N 1
ATOM 769 C CA . ILE A 1 95 ? 7.432 -0.136 -13.017 1.00 93.06 95 ILE A CA 1
ATOM 770 C C . ILE A 1 95 ? 6.732 0.456 -11.796 1.00 93.06 95 ILE A C 1
ATOM 772 O O . ILE A 1 95 ? 6.603 1.669 -11.727 1.00 93.06 95 ILE A O 1
ATOM 776 N N . PHE A 1 96 ? 6.400 -0.345 -10.780 1.00 94.75 96 PHE A N 1
ATOM 777 C CA . PHE A 1 96 ? 5.757 0.138 -9.556 1.00 94.75 96 PHE A CA 1
ATOM 778 C C . PHE A 1 96 ? 6.567 1.244 -8.873 1.00 94.75 96 PHE A C 1
ATOM 780 O O . PHE A 1 96 ? 6.011 2.255 -8.440 1.00 94.75 96 PHE A O 1
ATOM 787 N N . ILE A 1 97 ? 7.890 1.081 -8.786 1.00 96.12 97 ILE A N 1
ATOM 788 C CA . ILE A 1 97 ? 8.760 2.098 -8.192 1.00 96.12 97 ILE A CA 1
ATOM 789 C C . ILE A 1 97 ? 8.691 3.405 -8.994 1.00 96.12 97 ILE A C 1
ATOM 791 O O . ILE A 1 97 ? 8.560 4.479 -8.406 1.00 96.12 97 ILE A O 1
ATOM 795 N N . GLU A 1 98 ? 8.760 3.329 -10.321 1.00 96.00 98 GLU A N 1
ATOM 796 C CA . GLU A 1 98 ? 8.797 4.490 -11.214 1.00 96.00 98 GLU A CA 1
ATOM 797 C C . GLU A 1 98 ? 7.446 5.195 -11.367 1.00 96.00 98 GLU A C 1
ATOM 799 O O . GLU A 1 98 ? 7.404 6.428 -11.380 1.00 96.00 98 GLU A O 1
ATOM 804 N N . THR A 1 99 ? 6.354 4.441 -11.474 1.00 94.00 99 THR A N 1
ATOM 805 C CA . THR A 1 99 ? 5.022 4.962 -11.805 1.00 94.00 99 THR A CA 1
ATOM 806 C C . THR A 1 99 ? 4.168 5.224 -10.576 1.00 94.00 99 THR A C 1
ATOM 808 O O . THR A 1 99 ? 3.350 6.140 -10.618 1.00 94.00 99 THR A O 1
ATOM 811 N N . VAL A 1 100 ? 4.382 4.493 -9.476 1.00 95.75 100 VAL A N 1
ATOM 812 C CA . VAL A 1 100 ? 3.538 4.573 -8.274 1.00 95.75 100 VAL A CA 1
ATOM 813 C C . VAL A 1 100 ? 4.310 5.083 -7.063 1.00 95.75 100 VAL A C 1
ATOM 815 O O . VAL A 1 100 ? 3.979 6.141 -6.526 1.00 95.75 100 VAL A O 1
ATOM 818 N N . ALA A 1 101 ? 5.366 4.391 -6.629 1.00 96.69 101 ALA A N 1
ATOM 819 C CA . ALA A 1 101 ? 6.034 4.704 -5.365 1.00 96.69 101 ALA A CA 1
ATOM 820 C C . ALA A 1 101 ? 6.757 6.062 -5.386 1.00 96.69 101 ALA A C 1
ATOM 822 O O . ALA A 1 101 ? 6.571 6.884 -4.480 1.00 96.69 101 ALA A O 1
ATOM 823 N N . ASN A 1 102 ? 7.557 6.324 -6.424 1.00 97.12 102 ASN A N 1
ATOM 824 C CA . ASN A 1 102 ? 8.276 7.590 -6.559 1.00 97.12 102 ASN A CA 1
ATOM 825 C C . ASN A 1 102 ? 7.303 8.767 -6.746 1.00 97.12 102 ASN A C 1
ATOM 827 O O . ASN A 1 102 ? 7.431 9.747 -6.004 1.00 97.12 102 ASN A O 1
ATOM 831 N N . PRO A 1 103 ? 6.288 8.698 -7.633 1.00 97.69 103 PRO A N 1
ATOM 832 C CA . PRO A 1 103 ? 5.304 9.770 -7.759 1.00 97.69 103 PRO A CA 1
ATOM 833 C C . PRO A 1 103 ? 4.453 9.962 -6.500 1.00 97.69 103 PRO A C 1
ATOM 835 O O . PRO A 1 103 ? 4.110 11.097 -6.167 1.00 97.69 103 PRO A O 1
ATOM 838 N N . ALA A 1 104 ? 4.160 8.905 -5.735 1.00 96.19 104 ALA A N 1
ATOM 839 C CA . ALA A 1 104 ? 3.492 9.018 -4.436 1.00 96.19 104 ALA A CA 1
ATOM 840 C C . ALA A 1 104 ? 4.367 9.729 -3.383 1.00 96.19 104 ALA A C 1
ATOM 842 O O . ALA A 1 104 ? 3.830 10.244 -2.397 1.00 96.19 104 ALA A O 1
ATOM 843 N N . GLY 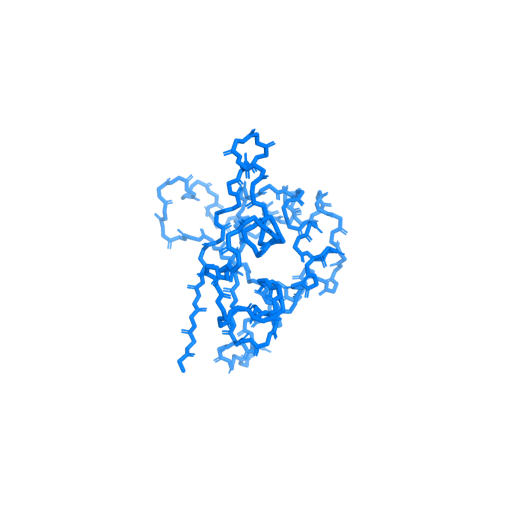A 1 105 ? 5.679 9.835 -3.619 1.00 97.12 105 GLY A N 1
ATOM 844 C CA . GLY A 1 105 ? 6.646 10.472 -2.727 1.00 97.12 105 GLY A CA 1
ATOM 845 C C . GLY A 1 105 ? 7.062 9.570 -1.569 1.00 97.12 105 GLY A C 1
ATOM 846 O O . GLY A 1 105 ? 7.297 10.067 -0.466 1.00 97.12 105 GLY A O 1
ATOM 847 N N . LEU A 1 106 ? 7.094 8.252 -1.788 1.00 97.00 106 LEU A N 1
ATOM 848 C CA . LEU A 1 106 ? 7.442 7.297 -0.741 1.00 97.00 106 LEU A CA 1
ATOM 849 C C . LEU A 1 106 ? 8.926 7.356 -0.387 1.00 97.00 106 LEU A C 1
ATOM 851 O O . LEU A 1 106 ? 9.801 7.495 -1.238 1.00 97.00 106 LEU A O 1
ATOM 855 N N . THR A 1 107 ? 9.215 7.193 0.899 1.00 97.50 107 THR A N 1
ATOM 856 C CA . THR A 1 107 ? 10.586 6.995 1.380 1.00 97.50 107 THR A CA 1
ATOM 857 C C . THR A 1 107 ? 11.050 5.559 1.134 1.00 97.50 107 THR A C 1
ATOM 859 O O . THR A 1 107 ? 10.239 4.635 1.100 1.00 97.50 107 THR A O 1
ATOM 862 N N . ASN A 1 108 ? 12.366 5.327 1.087 1.00 97.38 108 ASN A N 1
ATOM 863 C CA . ASN A 1 108 ? 12.923 3.969 0.979 1.00 97.38 108 ASN A CA 1
ATOM 864 C C . ASN A 1 108 ? 12.432 3.027 2.092 1.00 97.38 108 ASN A C 1
ATOM 866 O O . ASN A 1 108 ? 12.256 1.836 1.857 1.00 97.38 108 ASN A O 1
ATOM 870 N N . ALA A 1 109 ? 12.190 3.551 3.299 1.00 97.31 109 ALA A N 1
ATOM 871 C CA . ALA A 1 109 ? 11.640 2.766 4.401 1.00 97.31 109 ALA A CA 1
ATOM 872 C C . ALA A 1 109 ? 10.191 2.333 4.127 1.00 97.31 109 ALA A C 1
ATOM 874 O O . ALA A 1 109 ? 9.842 1.184 4.368 1.00 97.31 109 ALA A O 1
ATOM 875 N N . GLN A 1 110 ? 9.358 3.224 3.584 1.00 96.94 110 GLN A N 1
ATOM 876 C CA . GLN A 1 110 ? 7.978 2.896 3.205 1.00 96.94 110 GLN A CA 1
ATOM 877 C C . GLN A 1 110 ? 7.929 1.918 2.031 1.00 96.94 110 GLN A C 1
ATOM 879 O O . GLN A 1 110 ? 7.158 0.965 2.066 1.00 96.94 110 GLN A O 1
ATOM 884 N N . ILE A 1 111 ? 8.794 2.109 1.032 1.00 97.38 111 ILE A N 1
ATOM 885 C CA . ILE A 1 111 ? 8.933 1.182 -0.097 1.00 97.38 111 ILE A CA 1
ATOM 886 C C . ILE A 1 111 ? 9.312 -0.211 0.416 1.00 97.38 111 ILE A C 1
ATOM 888 O O . ILE A 1 111 ? 8.654 -1.190 0.076 1.00 97.38 111 ILE A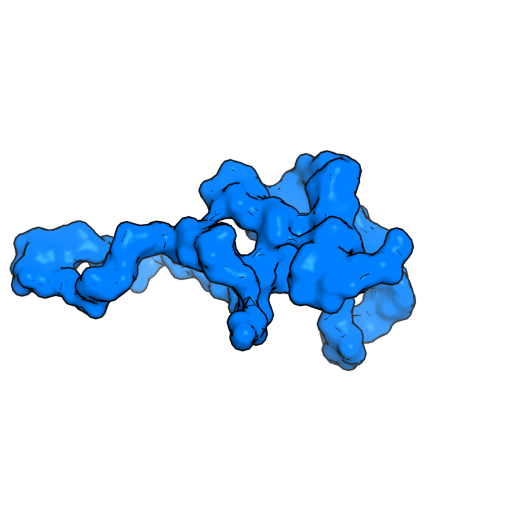 O 1
ATOM 892 N N . ARG A 1 112 ? 10.311 -0.305 1.303 1.00 96.56 112 ARG A N 1
ATOM 893 C CA . ARG A 1 112 ? 10.701 -1.571 1.935 1.00 96.56 112 ARG A CA 1
ATOM 894 C C . ARG A 1 112 ? 9.538 -2.227 2.684 1.00 96.56 112 ARG A C 1
ATOM 896 O O . ARG A 1 112 ? 9.340 -3.430 2.536 1.00 96.56 112 ARG A O 1
ATOM 903 N N . LYS A 1 113 ? 8.755 -1.463 3.451 1.00 95.94 113 LYS A N 1
ATOM 904 C CA . LYS A 1 113 ? 7.590 -2.011 4.160 1.00 95.94 113 LYS A CA 1
ATOM 905 C C . LYS A 1 113 ? 6.596 -2.666 3.206 1.00 95.94 113 LYS A C 1
ATOM 907 O O . LYS A 1 113 ? 6.199 -3.804 3.435 1.00 95.94 113 LYS A O 1
ATOM 912 N N . ILE A 1 114 ? 6.241 -1.965 2.130 1.00 96.06 114 ILE A N 1
ATOM 913 C CA . ILE A 1 114 ? 5.251 -2.417 1.144 1.00 96.06 114 ILE A CA 1
ATOM 914 C C . ILE A 1 114 ? 5.742 -3.643 0.366 1.00 96.06 114 ILE A C 1
ATOM 916 O O . ILE A 1 114 ? 4.977 -4.580 0.141 1.00 96.06 114 ILE A O 1
ATOM 920 N N . LEU A 1 115 ? 7.017 -3.648 -0.030 1.00 95.56 115 LEU A N 1
ATOM 921 C CA . LEU A 1 115 ? 7.605 -4.731 -0.820 1.00 95.56 115 LEU A CA 1
ATOM 922 C C . LEU A 1 115 ? 7.988 -5.960 0.014 1.00 95.56 115 LEU A C 1
ATOM 924 O O . LEU A 1 115 ? 8.134 -7.043 -0.546 1.00 95.56 115 LEU A O 1
ATOM 928 N N . GLN A 1 116 ? 8.198 -5.802 1.324 1.00 95.50 116 GLN A N 1
ATOM 929 C CA . GLN A 1 116 ? 8.796 -6.850 2.147 1.00 95.50 116 GLN A CA 1
ATOM 930 C C . GLN A 1 116 ? 8.205 -6.938 3.555 1.00 95.50 116 GLN A C 1
ATOM 932 O O . GLN A 1 116 ? 7.590 -7.953 3.885 1.00 95.50 116 GLN A O 1
ATOM 937 N N . ASP A 1 117 ? 8.422 -5.928 4.406 1.00 95.75 117 ASP A N 1
ATOM 938 C CA . ASP A 1 117 ? 8.226 -6.091 5.857 1.00 95.75 117 ASP A CA 1
ATOM 939 C C . ASP A 1 117 ? 6.763 -6.453 6.201 1.00 95.75 117 ASP A C 1
ATOM 941 O O . ASP A 1 117 ? 6.505 -7.304 7.054 1.00 95.75 117 ASP A O 1
ATOM 945 N N . ASN A 1 118 ? 5.794 -5.879 5.482 1.00 94.06 118 ASN A N 1
ATOM 946 C CA . ASN A 1 118 ? 4.372 -6.163 5.681 1.00 94.06 118 ASN A CA 1
ATOM 947 C C . ASN A 1 118 ? 4.009 -7.599 5.264 1.00 94.06 118 ASN A C 1
ATOM 949 O O . ASN A 1 118 ? 3.194 -8.247 5.922 1.00 94.06 118 ASN A O 1
ATOM 953 N N . ALA A 1 119 ? 4.639 -8.133 4.212 1.00 92.94 119 ALA A N 1
ATOM 954 C CA . ALA A 1 119 ? 4.444 -9.519 3.789 1.00 92.94 119 ALA A CA 1
ATOM 955 C C . ALA A 1 119 ? 5.062 -10.496 4.799 1.00 92.94 119 ALA A C 1
ATOM 957 O O . ALA A 1 119 ? 4.451 -11.515 5.124 1.00 92.94 119 ALA A O 1
ATOM 958 N N . GLN A 1 120 ? 6.232 -10.162 5.356 1.00 93.88 120 GLN A N 1
ATOM 959 C CA . GLN A 1 120 ? 6.837 -10.927 6.449 1.00 93.88 120 GLN A CA 1
ATOM 960 C C . GLN A 1 120 ? 5.926 -10.950 7.677 1.00 93.88 120 GLN A C 1
ATOM 962 O O . GLN A 1 120 ? 5.684 -12.017 8.236 1.00 93.88 120 GLN A O 1
ATOM 967 N N . GLN A 1 121 ? 5.362 -9.802 8.060 1.00 90.62 121 GLN A N 1
ATOM 968 C CA . GLN A 1 121 ? 4.419 -9.719 9.173 1.00 90.62 121 GLN A CA 1
ATOM 969 C C . GLN A 1 121 ? 3.152 -10.546 8.918 1.00 90.62 121 GLN A C 1
ATOM 971 O O . GLN A 1 121 ? 2.680 -11.237 9.822 1.00 90.62 121 GLN A O 1
ATOM 976 N N . LEU A 1 122 ? 2.584 -10.468 7.712 1.00 90.31 122 LEU A N 1
ATOM 977 C CA . LEU A 1 122 ? 1.326 -11.136 7.390 1.00 90.31 122 LEU A CA 1
ATOM 978 C C . LEU A 1 122 ? 1.475 -12.657 7.290 1.00 90.31 122 LEU A C 1
ATOM 980 O O . LEU A 1 122 ? 0.640 -13.398 7.811 1.00 90.31 122 LEU A O 1
ATOM 984 N N . PHE A 1 123 ? 2.517 -13.114 6.599 1.00 90.94 123 PHE A N 1
ATOM 985 C CA . PHE A 1 123 ? 2.685 -14.517 6.227 1.00 90.94 123 PHE A CA 1
ATOM 986 C C . PHE A 1 123 ? 3.729 -15.256 7.073 1.00 90.94 123 PHE A C 1
ATOM 988 O O . PHE A 1 123 ? 3.848 -16.473 6.948 1.00 90.94 123 PHE A O 1
ATOM 995 N N . GLY A 1 124 ? 4.471 -14.558 7.938 1.00 91.00 124 GLY A N 1
ATOM 996 C CA . GLY A 1 124 ? 5.545 -15.149 8.74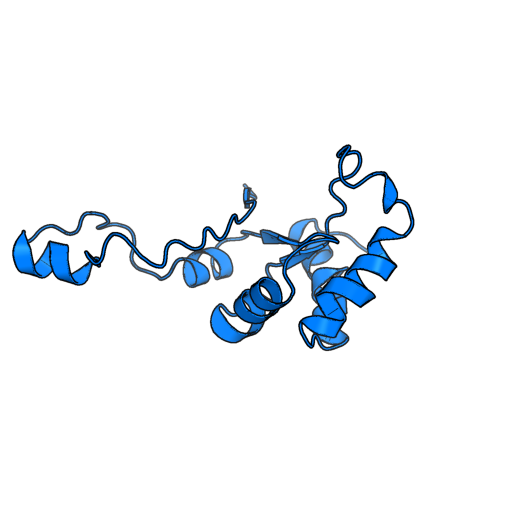1 1.00 91.00 124 GLY A CA 1
ATOM 997 C C . GLY A 1 124 ? 6.746 -15.589 7.901 1.00 91.00 124 GLY A C 1
ATOM 998 O O . GLY A 1 124 ? 7.351 -16.615 8.199 1.00 91.00 124 GLY A O 1
ATOM 999 N N . LEU A 1 125 ? 7.053 -14.863 6.821 1.00 89.88 125 LEU A N 1
ATOM 1000 C CA . LEU A 1 125 ? 8.161 -15.199 5.922 1.00 89.88 125 LEU A CA 1
ATOM 1001 C C . LEU A 1 125 ? 9.508 -14.832 6.552 1.00 89.88 125 LEU A C 1
ATOM 1003 O O . LEU A 1 125 ? 9.700 -13.702 7.002 1.00 89.88 125 LEU A O 1
ATOM 1007 N N . GLU A 1 126 ? 10.459 -15.761 6.498 1.00 85.75 126 GLU A N 1
ATOM 1008 C CA . GLU A 1 126 ? 11.875 -15.500 6.762 1.00 85.75 126 GLU A CA 1
ATOM 1009 C C . GLU A 1 126 ? 12.570 -15.249 5.415 1.00 85.75 126 GLU A C 1
ATOM 1011 O O . GLU A 1 126 ? 12.532 -16.106 4.532 1.00 85.75 126 GLU A O 1
ATOM 1016 N N . ILE A 1 127 ? 13.132 -14.048 5.237 1.00 69.25 127 ILE A N 1
ATOM 1017 C CA . ILE A 1 127 ? 13.795 -13.588 4.001 1.00 69.25 127 ILE A CA 1
ATOM 1018 C C . ILE A 1 127 ? 15.209 -13.141 4.348 1.00 69.25 127 ILE A C 1
ATOM 1020 O O . ILE A 1 127 ? 15.334 -12.406 5.358 1.00 69.25 127 ILE A O 1
#

Secondary structure (DSSP, 8-state):
--EE---------SS----HHHHHHHHS--S-TT--S-HHHHHHHTTEEEEE-TTS-HHHHHHHHHTT--TTSEEE---TT-TTTGGGTTTHHHHHIIIIIHHHT--HHHHHIIIIIHHHHHH----

Foldseek 3Di:
DADEDADPPPPPPDDDPPDQVNCCVPPVDRPCPPPPDDPLVVLVVGNYAYEDWLQDDQVVVLCCCPPSVCLLRYAYDHPPPDPVRVVCPPVRLVSCVVPHQVVNVHDPVSNCSHHPVSCCVNVVDDD

Sequence (127 aa):
MVTILELVVRRESRENKLNKKSYLEVLGIDPYPYVKKLASEYINAGNIFITVETDDDPDLLRLAINKLNLENNILFATDYPHIADISYYPDNLNIFIETVANPAGLTNAQIRKILQDNAQQLFGLEI

Radius of gyration: 17.43 Å; chains: 1; bounding box: 48×30×37 Å

pLDDT: mean 78.65, std 19.15, range [33.19, 97.69]